Protein AF-A0A382YGL2-F1 (afdb_monomer_lite)

Sequence (169 aa):
IPGDYWQELYVEVSEATHPPRGESSYSFSDKALSGWREKRLEILDEGDELHAFFRFDGSTCTNLGLPLLFEYRVDLCRQGEDNYRLLGFSCEPHPDDTGHTGMCAYLQDAGAIMEKIRVPPALPDSSLAKVLEWNPPVSPAGCLCAQSSRDHKWRIVLQTLHYSLLSES

Secondary structure (DSSP, 8-state):
----HHHHHHHHHHS-----SS----SS-HHHHHHHHHHHEEEEE-SSEEEEEEEEEEE-TTTTT-EEEEEEEEEEEE-STT-EEEEEEEEEE-TT--GGGGSHHHHHHHHHHHHHHSPPP--SSSBGGGGGT--PPP---SSS-SHHHHHHHHHHHHHHHHHHHHS--

Organism: NCBI:txid408172

pLDDT: mean 85.05, std 17.64, range [33.91, 98.38]

Structure (mmCIF, N/CA/C/O backbone):
data_AF-A0A382YGL2-F1
#
_entry.id   AF-A0A382YGL2-F1
#
loop_
_atom_site.group_PDB
_atom_site.id
_atom_site.type_symbol
_atom_site.label_atom_id
_atom_site.label_alt_id
_atom_site.label_comp_id
_atom_site.label_asym_id
_atom_site.label_entity_id
_atom_site.label_seq_id
_atom_site.pdbx_PDB_ins_code
_atom_site.Cartn_x
_atom_site.Cartn_y
_atom_site.Cartn_z
_atom_site.occupancy
_atom_site.B_iso_or_equiv
_atom_site.auth_seq_id
_atom_site.auth_comp_id
_atom_site.auth_asym_id
_atom_site.auth_atom_id
_atom_site.pdbx_PDB_model_num
ATOM 1 N N . ILE A 1 1 ? 19.367 19.770 -1.889 1.00 33.91 1 ILE A N 1
ATOM 2 C CA . ILE A 1 1 ? 18.889 18.388 -2.108 1.00 33.91 1 ILE A CA 1
ATOM 3 C C . ILE A 1 1 ? 18.121 18.024 -0.849 1.00 33.91 1 ILE A C 1
ATOM 5 O O . ILE A 1 1 ? 18.755 18.055 0.201 1.00 33.91 1 ILE A O 1
ATOM 9 N N . PRO A 1 2 ? 16.790 17.844 -0.897 1.00 36.16 2 PRO A N 1
ATOM 10 C CA . PRO A 1 2 ? 16.044 17.335 0.251 1.00 36.16 2 PRO A CA 1
ATOM 11 C C . PRO A 1 2 ? 16.608 15.966 0.636 1.00 36.16 2 PRO A C 1
ATOM 13 O O . PRO A 1 2 ? 16.942 15.188 -0.258 1.00 36.16 2 PRO A O 1
ATOM 16 N N . GLY A 1 3 ? 16.767 15.708 1.935 1.00 40.16 3 GLY A N 1
ATOM 17 C CA . GLY A 1 3 ? 17.236 14.411 2.418 1.00 40.16 3 GLY A CA 1
ATOM 18 C C . GLY A 1 3 ? 16.316 13.293 1.936 1.00 40.16 3 GLY A C 1
ATOM 19 O O . GLY A 1 3 ? 15.101 13.479 1.844 1.00 40.16 3 GLY A O 1
ATOM 20 N N . ASP A 1 4 ? 16.904 12.150 1.600 1.00 46.22 4 ASP A N 1
ATOM 21 C CA . ASP A 1 4 ? 16.170 10.968 1.164 1.00 46.22 4 ASP A CA 1
ATOM 22 C C . ASP A 1 4 ? 15.445 10.373 2.382 1.00 46.22 4 ASP A C 1
ATOM 24 O O . ASP A 1 4 ? 15.993 9.541 3.100 1.00 46.22 4 ASP A O 1
ATOM 28 N N . TYR A 1 5 ? 14.232 10.872 2.653 1.00 50.28 5 TYR A N 1
ATOM 29 C CA . TYR A 1 5 ? 13.377 10.568 3.816 1.00 50.28 5 TYR A CA 1
ATOM 30 C C . TYR A 1 5 ? 13.227 9.062 4.096 1.00 50.28 5 TYR A C 1
ATOM 32 O O . TYR A 1 5 ? 13.039 8.636 5.237 1.00 50.28 5 TYR A O 1
ATOM 40 N N . TRP A 1 6 ? 13.372 8.243 3.054 1.00 49.94 6 TRP A N 1
ATOM 41 C CA . TRP A 1 6 ? 13.416 6.791 3.145 1.00 49.94 6 TRP A CA 1
ATOM 42 C C . TRP A 1 6 ? 14.603 6.267 3.953 1.00 49.94 6 TRP A C 1
ATOM 44 O O . TRP A 1 6 ? 14.427 5.329 4.723 1.00 49.94 6 TRP A O 1
ATOM 54 N N . GLN A 1 7 ? 15.789 6.867 3.836 1.00 49.91 7 GLN A N 1
ATOM 55 C CA . GLN A 1 7 ? 16.972 6.453 4.596 1.00 49.91 7 GLN A CA 1
ATOM 56 C C . GLN A 1 7 ? 16.782 6.691 6.096 1.00 49.91 7 GLN A C 1
ATOM 58 O O . GLN A 1 7 ? 17.101 5.809 6.887 1.00 49.91 7 GLN A O 1
ATOM 63 N N . GLU A 1 8 ? 16.200 7.826 6.489 1.00 46.09 8 GLU A N 1
ATOM 64 C CA . GLU A 1 8 ? 15.928 8.140 7.899 1.00 46.09 8 GLU A CA 1
ATOM 65 C C . GLU A 1 8 ? 14.908 7.160 8.509 1.00 46.09 8 GLU A C 1
ATOM 67 O O . GLU A 1 8 ? 15.153 6.607 9.581 1.00 46.09 8 GLU A O 1
ATOM 72 N N . LEU A 1 9 ? 13.818 6.848 7.794 1.00 51.22 9 LEU A N 1
ATOM 73 C CA . LEU A 1 9 ? 12.851 5.831 8.229 1.00 51.22 9 LEU A CA 1
ATOM 74 C C . LEU A 1 9 ? 13.444 4.411 8.269 1.00 51.22 9 LEU A C 1
ATOM 76 O O . LEU A 1 9 ? 13.146 3.653 9.192 1.00 51.22 9 LEU A O 1
ATOM 80 N N . TYR A 1 10 ? 14.281 4.027 7.299 1.00 52.56 10 TYR A N 1
ATOM 81 C CA . TYR A 1 10 ? 14.910 2.702 7.303 1.00 52.56 10 TYR A CA 1
ATOM 82 C C . TYR A 1 10 ? 15.954 2.545 8.416 1.00 52.56 10 TYR A C 1
ATOM 84 O O . TYR A 1 10 ? 16.083 1.443 8.952 1.00 52.56 10 TYR A O 1
ATOM 92 N N . VAL A 1 11 ? 16.642 3.622 8.811 1.00 49.84 11 VAL A N 1
ATOM 93 C CA . VAL A 1 11 ? 17.507 3.627 10.001 1.00 49.84 11 VAL A CA 1
ATOM 94 C C . VAL A 1 11 ? 16.670 3.414 11.266 1.00 49.84 11 VAL A C 1
ATOM 96 O O . VAL A 1 11 ? 16.948 2.458 11.991 1.00 49.84 11 VAL A O 1
ATOM 99 N N . GLU A 1 12 ? 15.590 4.181 11.476 1.00 48.25 12 GLU A N 1
ATOM 100 C CA . GLU A 1 12 ? 14.707 4.024 12.653 1.00 48.25 12 GLU A CA 1
ATOM 101 C C . GLU A 1 12 ? 14.126 2.601 12.786 1.00 48.25 12 GLU A C 1
ATOM 103 O O . GLU A 1 12 ? 14.042 2.067 13.892 1.00 48.25 12 GLU A O 1
ATOM 108 N N . VAL A 1 13 ? 13.775 1.945 11.673 1.00 51.12 13 VAL A N 1
ATOM 109 C CA . VAL A 1 13 ? 13.295 0.546 11.675 1.00 51.12 13 VAL A CA 1
ATOM 110 C C . VAL A 1 13 ? 14.416 -0.459 11.990 1.00 51.12 13 VAL A C 1
ATOM 112 O O . VAL A 1 13 ? 14.146 -1.519 12.554 1.00 51.12 13 VAL A O 1
ATOM 115 N N . SER A 1 14 ? 15.670 -0.151 11.649 1.00 48.59 14 SER A N 1
ATOM 116 C CA . SER A 1 14 ? 16.815 -1.045 11.883 1.00 48.59 14 SER A CA 1
ATOM 117 C C . SER A 1 14 ? 17.364 -1.011 13.316 1.00 48.59 14 SER A C 1
ATOM 119 O O . SER A 1 14 ? 17.932 -2.004 13.771 1.00 48.59 14 SER A O 1
ATOM 121 N N . GLU A 1 15 ? 17.169 0.095 14.041 1.00 42.69 15 GLU A N 1
ATOM 122 C CA . GLU A 1 15 ? 17.715 0.312 15.391 1.00 42.69 15 GLU A CA 1
ATOM 123 C C . GLU A 1 15 ? 16.756 -0.107 16.529 1.00 42.69 15 GLU A C 1
ATOM 125 O O . GLU A 1 15 ? 17.121 -0.071 17.704 1.00 42.69 15 GLU A O 1
ATOM 130 N N . ALA A 1 16 ? 15.537 -0.554 16.203 1.00 45.81 16 ALA A N 1
ATOM 131 C CA . ALA A 1 16 ? 14.475 -0.879 17.159 1.00 45.81 16 ALA A CA 1
ATOM 132 C C . ALA A 1 16 ? 14.656 -2.227 17.906 1.00 45.81 16 ALA A C 1
ATOM 134 O O . ALA A 1 16 ? 13.842 -3.154 17.806 1.00 45.81 16 ALA A O 1
ATOM 135 N N . THR A 1 17 ? 15.696 -2.337 18.736 1.00 43.44 17 THR A N 1
ATOM 136 C CA . THR A 1 17 ? 15.766 -3.362 19.793 1.00 43.44 17 THR A CA 1
ATOM 137 C C . THR A 1 17 ? 14.779 -3.059 20.936 1.00 43.44 17 THR A C 1
ATOM 139 O O . THR A 1 17 ? 14.840 -2.001 21.551 1.00 43.44 17 THR A O 1
ATOM 142 N N . HIS A 1 18 ? 13.883 -4.016 21.207 1.00 42.97 18 HIS A N 1
ATOM 143 C CA . HIS A 1 18 ? 12.804 -4.052 22.222 1.00 42.97 18 HIS A CA 1
ATOM 144 C C . HIS A 1 18 ? 13.271 -3.940 23.700 1.00 42.97 18 HIS A C 1
ATOM 146 O O . HIS A 1 18 ? 14.466 -4.138 23.938 1.00 42.97 18 HIS A O 1
ATOM 152 N N . PRO A 1 19 ? 12.374 -3.849 24.728 1.00 61.28 19 PRO A N 1
ATOM 153 C CA . PRO A 1 19 ? 10.916 -3.537 24.806 1.00 61.28 19 PRO A CA 1
ATOM 154 C C . PRO A 1 19 ? 10.714 -2.325 25.796 1.00 61.28 19 PRO A C 1
ATOM 156 O O . PRO A 1 19 ? 11.592 -1.461 25.753 1.00 61.28 19 PRO A O 1
ATOM 159 N N . PRO A 1 20 ? 9.737 -2.185 26.749 1.00 47.56 20 PRO A N 1
ATOM 160 C CA . PRO A 1 20 ? 8.418 -2.822 26.995 1.00 47.56 20 PRO A CA 1
ATOM 161 C C . PRO A 1 20 ? 7.227 -1.896 27.409 1.00 47.56 20 PRO A C 1
ATOM 163 O O . PRO A 1 20 ? 7.418 -0.837 27.995 1.00 47.56 20 PRO A O 1
ATOM 166 N N . ARG A 1 21 ? 5.995 -2.433 27.289 1.00 39.00 21 ARG A N 1
ATOM 167 C CA . ARG A 1 21 ? 4.691 -2.034 27.912 1.00 39.00 21 ARG A CA 1
ATOM 168 C C . ARG A 1 21 ? 4.179 -0.575 27.772 1.00 39.00 21 ARG A C 1
ATOM 170 O O . ARG A 1 21 ? 4.787 0.357 28.274 1.00 39.00 21 ARG A O 1
ATOM 177 N N . GLY A 1 22 ? 2.938 -0.330 27.335 1.00 37.34 22 GLY A N 1
ATOM 178 C CA . GLY A 1 22 ? 1.926 -1.238 26.776 1.00 37.34 22 GLY A CA 1
ATOM 179 C C . GLY A 1 22 ? 2.124 -1.405 25.274 1.00 37.34 22 GLY A C 1
ATOM 180 O O . GLY A 1 22 ? 2.173 -0.416 24.555 1.00 37.34 22 GLY A O 1
ATOM 181 N N . GLU A 1 23 ? 2.299 -2.639 24.815 1.00 45.03 23 GLU A N 1
ATOM 182 C CA . GLU A 1 23 ? 2.764 -2.915 23.454 1.00 45.03 23 GLU A CA 1
ATOM 183 C C . GLU A 1 23 ? 1.634 -2.716 22.441 1.00 45.03 23 GLU A C 1
ATOM 185 O O . GLU A 1 23 ? 0.695 -3.512 22.377 1.00 45.03 23 GLU A O 1
ATOM 190 N N . SER A 1 24 ? 1.732 -1.657 21.632 1.00 55.00 24 SER A N 1
ATOM 191 C CA . SER A 1 24 ? 0.950 -1.568 20.407 1.00 55.00 24 SER A CA 1
ATOM 192 C C . SER A 1 24 ? 1.404 -2.714 19.493 1.00 55.00 24 SER A C 1
ATOM 194 O O . SER A 1 24 ? 2.591 -2.884 19.228 1.00 55.00 24 SER A O 1
ATOM 196 N N . SER A 1 25 ? 0.470 -3.558 19.037 1.00 85.31 25 SER A N 1
ATOM 197 C CA . SER A 1 25 ? 0.786 -4.778 18.262 1.00 85.31 25 SER A CA 1
ATOM 198 C C . SER A 1 25 ? 1.248 -4.483 16.819 1.00 85.31 25 SER A C 1
ATOM 200 O O . SER A 1 25 ? 1.246 -5.363 15.952 1.00 85.31 25 SER A O 1
ATOM 202 N N . TYR A 1 26 ? 1.625 -3.237 16.546 1.00 92.44 26 TYR A N 1
ATOM 203 C CA . TYR A 1 26 ? 2.161 -2.795 15.274 1.00 92.44 26 TYR A CA 1
ATOM 204 C C . TYR A 1 26 ? 3.622 -3.193 15.111 1.00 92.44 26 TYR A C 1
ATOM 206 O O . TYR A 1 26 ? 4.366 -3.444 16.052 1.00 92.44 26 TYR A O 1
ATOM 214 N N . SER A 1 27 ? 4.034 -3.264 13.854 1.00 92.50 27 SER A N 1
ATOM 215 C CA . SER A 1 27 ? 5.390 -3.632 13.441 1.00 92.50 27 SER A CA 1
ATOM 216 C C . SER A 1 27 ? 6.212 -2.417 12.999 1.00 92.50 27 SER A C 1
ATOM 218 O O . SER A 1 27 ? 7.339 -2.562 12.534 1.00 92.50 27 SER A O 1
ATOM 220 N N . PHE A 1 28 ? 5.620 -1.233 13.137 1.00 91.94 28 PHE A N 1
ATOM 221 C CA . PHE A 1 28 ? 6.152 0.080 12.805 1.00 91.94 28 PHE A CA 1
ATOM 222 C C . PHE A 1 28 ? 5.808 1.022 13.963 1.00 91.94 28 PHE A C 1
ATOM 224 O O . PHE A 1 28 ? 4.825 0.793 14.666 1.00 91.94 28 PHE A O 1
ATOM 231 N N . SER A 1 29 ? 6.607 2.067 14.172 1.00 92.69 29 SER A N 1
ATOM 232 C CA . SER A 1 29 ? 6.361 3.029 15.249 1.00 92.69 29 SER A CA 1
ATOM 233 C C . SER A 1 29 ? 5.118 3.881 14.979 1.00 92.69 29 SER A C 1
ATOM 235 O O . SER A 1 29 ? 4.815 4.199 13.827 1.00 92.69 29 SER A O 1
ATOM 237 N N . ASP A 1 30 ? 4.453 4.337 16.042 1.00 92.69 30 ASP A N 1
ATOM 238 C CA . ASP A 1 30 ? 3.311 5.258 15.955 1.00 92.69 30 ASP A CA 1
ATOM 239 C C . ASP A 1 30 ? 3.651 6.507 15.118 1.00 92.69 30 ASP A C 1
ATOM 241 O O . ASP A 1 30 ? 2.853 6.947 14.299 1.00 92.69 30 ASP A O 1
ATOM 245 N N . LYS A 1 31 ? 4.888 7.020 15.232 1.00 92.94 31 LYS A N 1
ATOM 246 C CA . LYS A 1 31 ? 5.432 8.116 14.407 1.00 92.94 31 LYS A CA 1
ATOM 247 C C . LYS A 1 31 ? 5.416 7.794 12.905 1.00 92.94 31 LYS A C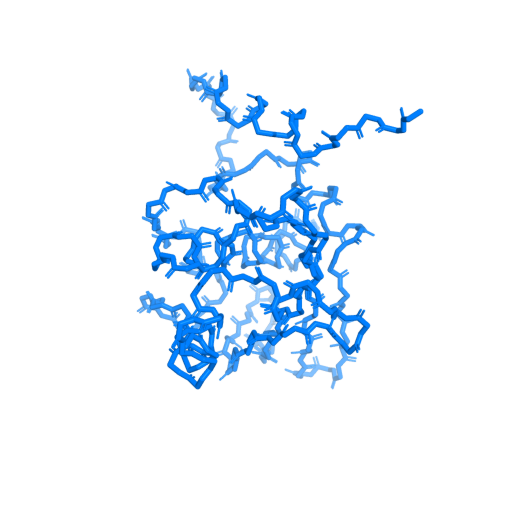 1
ATOM 249 O O . LYS A 1 31 ? 5.086 8.664 12.099 1.00 92.94 31 LYS A O 1
ATOM 254 N N . ALA A 1 32 ? 5.797 6.576 12.517 1.00 93.12 32 ALA A N 1
ATOM 255 C CA . ALA A 1 32 ? 5.766 6.147 11.121 1.00 93.12 32 ALA A CA 1
ATOM 256 C C . ALA A 1 32 ? 4.321 5.968 10.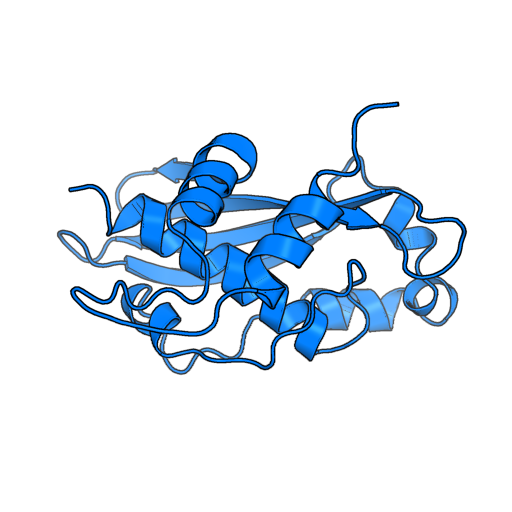631 1.00 93.12 32 ALA A C 1
ATOM 258 O O . ALA A 1 32 ? 3.980 6.469 9.563 1.00 9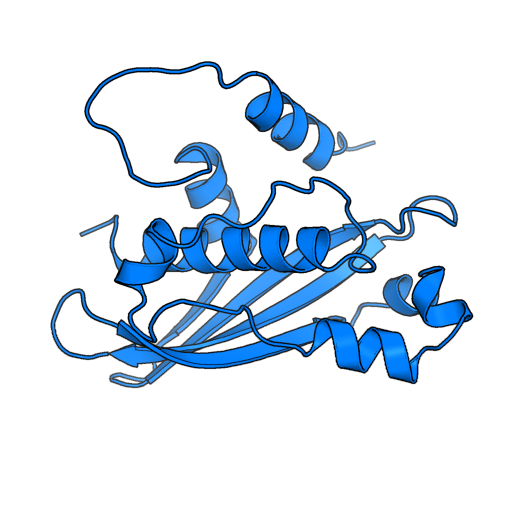3.12 32 ALA A O 1
ATOM 259 N N . LEU A 1 33 ? 3.461 5.335 11.435 1.00 95.50 33 LEU A N 1
ATOM 260 C CA . LEU A 1 33 ? 2.052 5.092 11.107 1.00 95.50 33 LEU A CA 1
ATOM 261 C C . LEU A 1 33 ? 1.249 6.396 10.975 1.00 95.50 33 LEU A C 1
ATOM 263 O O . LEU A 1 33 ? 0.572 6.584 9.967 1.00 95.50 33 LEU A O 1
ATOM 267 N N . SER A 1 34 ? 1.384 7.330 11.922 1.00 94.62 34 SER A N 1
ATOM 268 C CA . SER A 1 34 ? 0.828 8.691 11.835 1.00 94.62 34 SER A CA 1
ATOM 269 C C . SER A 1 34 ? 1.362 9.423 10.598 1.00 94.62 34 SER A C 1
ATOM 271 O O . SER A 1 34 ? 0.577 9.899 9.778 1.00 94.62 34 SER A O 1
ATOM 273 N N . GLY A 1 35 ? 2.683 9.424 10.386 1.00 94.94 35 GLY A N 1
ATOM 274 C CA . GLY A 1 35 ? 3.295 10.090 9.237 1.00 94.94 35 GLY A CA 1
ATOM 275 C C . GLY A 1 35 ? 2.880 9.510 7.879 1.00 94.94 35 GLY A C 1
ATOM 276 O O . GLY A 1 35 ? 2.834 10.247 6.893 1.00 94.94 35 GLY A O 1
ATOM 277 N N . TRP A 1 36 ? 2.568 8.214 7.801 1.00 96.56 36 TRP A N 1
ATOM 278 C CA . TRP A 1 36 ? 2.018 7.585 6.600 1.00 96.56 36 TRP A CA 1
ATOM 279 C C . TRP A 1 36 ? 0.519 7.841 6.446 1.00 96.56 36 TRP A C 1
ATOM 281 O O . TRP A 1 36 ? 0.091 8.157 5.339 1.00 96.56 36 TRP A O 1
ATOM 291 N N . ARG A 1 37 ? -0.266 7.792 7.528 1.00 96.00 37 ARG A N 1
ATOM 292 C CA . ARG A 1 37 ? -1.689 8.160 7.525 1.00 96.00 37 ARG A CA 1
ATOM 293 C C . ARG A 1 37 ? -1.885 9.567 6.959 1.00 96.00 37 ARG A C 1
ATOM 295 O O . ARG A 1 37 ? -2.602 9.727 5.986 1.00 96.00 37 ARG A O 1
ATOM 302 N N . GLU A 1 38 ? -1.176 10.556 7.497 1.00 95.50 38 GLU A N 1
ATOM 303 C CA . GLU A 1 38 ? -1.301 11.965 7.094 1.00 95.50 38 GLU A CA 1
ATOM 304 C C . GLU A 1 38 ? -0.878 12.254 5.645 1.00 95.50 38 GLU A C 1
ATOM 306 O O . GLU A 1 38 ? -1.387 13.188 5.030 1.00 95.50 38 GLU A O 1
ATOM 311 N N . LYS A 1 39 ? 0.105 11.514 5.112 1.00 94.69 39 LYS A N 1
ATOM 312 C CA . LYS A 1 39 ? 0.788 11.868 3.850 1.00 94.69 39 LYS A CA 1
ATOM 313 C C . LYS A 1 39 ? 0.520 10.912 2.694 1.00 94.69 39 LYS A C 1
ATOM 315 O O . LYS A 1 39 ? 0.879 11.231 1.563 1.00 94.69 39 LYS A O 1
ATOM 320 N N . ARG A 1 40 ? -0.003 9.717 2.975 1.00 96.00 40 ARG A N 1
ATOM 321 C CA . ARG A 1 40 ? -0.084 8.607 2.011 1.00 96.00 40 ARG A CA 1
ATOM 322 C C . ARG A 1 40 ? -1.451 7.963 1.932 1.00 96.00 40 ARG A C 1
ATOM 324 O O . ARG A 1 40 ? -1.737 7.399 0.881 1.00 96.00 40 ARG A O 1
ATOM 331 N N . LEU A 1 41 ? -2.239 8.003 3.006 1.00 97.75 41 LEU A N 1
ATOM 332 C CA . LEU A 1 41 ? -3.532 7.340 3.089 1.00 97.75 41 LEU A CA 1
ATOM 333 C C . LEU A 1 41 ? -4.670 8.341 2.871 1.00 97.75 41 LEU A C 1
ATOM 335 O O . LEU A 1 41 ? -4.810 9.313 3.605 1.00 97.75 41 LEU A O 1
ATOM 339 N N . GLU A 1 42 ? -5.510 8.054 1.891 1.00 97.56 42 GLU A N 1
ATOM 340 C CA . GLU A 1 42 ? -6.798 8.701 1.667 1.00 97.56 42 GLU A CA 1
ATOM 341 C C . GLU A 1 42 ? -7.891 7.646 1.880 1.00 97.56 42 GLU A C 1
ATOM 343 O O . GLU A 1 42 ? -7.734 6.499 1.460 1.00 97.56 42 GLU A O 1
ATOM 348 N N . ILE A 1 43 ? -8.975 7.999 2.572 1.00 97.56 43 ILE A N 1
ATOM 349 C CA . ILE A 1 43 ? -10.116 7.105 2.804 1.00 97.56 43 ILE A CA 1
ATOM 350 C C . ILE A 1 43 ? -11.369 7.826 2.325 1.00 97.56 43 ILE A C 1
ATOM 352 O O . ILE A 1 43 ? -11.700 8.897 2.834 1.00 97.56 43 ILE A O 1
ATOM 356 N N . LEU A 1 44 ? -12.059 7.227 1.359 1.00 97.38 44 LEU A N 1
ATOM 357 C CA . LEU A 1 44 ? -13.405 7.621 0.968 1.00 97.38 44 LEU A CA 1
ATOM 358 C C . LEU A 1 44 ? -14.388 6.779 1.786 1.00 97.38 44 LEU A C 1
ATOM 360 O O . LEU A 1 44 ? -14.305 5.551 1.768 1.00 97.38 44 LEU A O 1
ATOM 364 N N . ASP A 1 45 ? -15.271 7.441 2.529 1.00 94.56 45 ASP A N 1
ATOM 365 C CA . ASP A 1 45 ? -16.321 6.809 3.331 1.00 94.56 45 ASP A CA 1
ATOM 366 C C . ASP A 1 45 ? -17.670 7.026 2.631 1.00 94.56 45 ASP A C 1
ATOM 368 O O . ASP A 1 45 ? -18.122 8.163 2.468 1.00 94.56 45 ASP A O 1
ATOM 372 N N . GLU A 1 46 ? -18.286 5.929 2.191 1.00 93.94 46 GLU A N 1
ATOM 373 C CA . GLU A 1 46 ? -19.610 5.890 1.561 1.00 93.94 46 GLU A CA 1
ATOM 374 C C . GLU A 1 46 ? -20.639 5.207 2.496 1.00 93.94 46 GLU A C 1
ATOM 376 O O . GLU A 1 46 ? -21.639 4.631 2.064 1.00 93.94 46 GLU A O 1
ATOM 381 N N . GLY A 1 47 ? -20.414 5.302 3.815 1.00 90.62 47 GLY A N 1
ATOM 382 C CA . GLY A 1 47 ? -21.268 4.796 4.888 1.00 90.62 47 GLY A CA 1
ATOM 383 C C . GLY A 1 47 ? -20.812 3.435 5.415 1.00 90.62 47 GLY A C 1
ATOM 384 O O . GLY A 1 47 ? -19.959 3.339 6.304 1.00 90.62 47 GLY A O 1
ATOM 385 N N . ASP A 1 48 ? -21.426 2.373 4.889 1.00 93.44 48 ASP A N 1
ATOM 386 C CA . ASP A 1 48 ? -21.044 0.992 5.208 1.00 93.44 48 ASP A CA 1
ATOM 387 C C . ASP A 1 48 ? -19.933 0.462 4.289 1.00 93.44 48 ASP A C 1
ATOM 389 O O . ASP A 1 48 ? -19.330 -0.561 4.608 1.00 93.44 48 ASP A O 1
ATOM 393 N N . GLU A 1 49 ? -19.630 1.148 3.183 1.00 96.50 49 GLU A N 1
ATOM 394 C CA . GLU A 1 49 ? -18.530 0.838 2.262 1.00 96.50 49 GLU A CA 1
ATOM 395 C C . GLU A 1 49 ? -17.442 1.919 2.366 1.00 96.50 49 GLU A C 1
ATOM 397 O O . GLU A 1 49 ? -17.733 3.111 2.472 1.00 96.50 49 GLU A O 1
ATOM 402 N N . LEU A 1 50 ? -16.175 1.496 2.406 1.00 97.38 50 LEU A N 1
ATOM 403 C CA . LEU A 1 50 ? -15.015 2.381 2.498 1.00 97.38 50 LEU A CA 1
ATOM 404 C C . LEU A 1 50 ? -13.967 1.980 1.457 1.00 97.38 50 LEU A C 1
ATOM 406 O O . LEU A 1 50 ? -13.624 0.801 1.337 1.00 97.38 50 LEU A O 1
ATOM 410 N N . HIS A 1 51 ? -13.386 2.970 0.783 1.00 98.12 51 HIS A N 1
ATOM 411 C CA . HIS A 1 51 ? -12.291 2.780 -0.168 1.00 98.12 51 HIS A CA 1
ATOM 412 C C . HIS A 1 51 ? -11.036 3.490 0.337 1.00 98.12 51 HIS A C 1
ATOM 414 O O . HIS A 1 51 ? -10.982 4.719 0.405 1.00 98.12 51 HIS A O 1
ATOM 420 N N . ALA A 1 52 ? -10.018 2.714 0.701 1.00 98.25 52 ALA A N 1
ATOM 421 C CA . ALA A 1 52 ? -8.740 3.222 1.179 1.00 98.25 52 ALA A CA 1
ATOM 422 C C . ALA A 1 52 ? -7.691 3.202 0.059 1.00 98.25 52 ALA A C 1
ATOM 424 O O . ALA A 1 52 ? -7.407 2.148 -0.511 1.00 98.25 52 ALA A O 1
ATOM 425 N N . PHE A 1 53 ? -7.074 4.351 -0.209 1.00 98.00 53 PHE A N 1
ATOM 426 C CA . PHE A 1 53 ? -6.034 4.555 -1.216 1.00 98.00 53 PHE A CA 1
ATOM 427 C C . PHE A 1 53 ? -4.725 4.912 -0.514 1.00 98.00 53 PHE A C 1
ATOM 429 O O . PHE A 1 53 ? -4.636 5.932 0.166 1.00 98.00 53 PHE A O 1
ATOM 436 N N . PHE A 1 54 ? -3.693 4.084 -0.671 1.00 97.94 54 PHE A N 1
ATOM 437 C CA . PHE A 1 54 ? -2.371 4.320 -0.098 1.00 97.94 54 PHE A CA 1
ATOM 438 C C . PHE A 1 54 ? -1.331 4.543 -1.202 1.00 97.94 54 PHE A C 1
ATOM 440 O O . PHE A 1 54 ? -1.043 3.643 -1.996 1.00 97.94 54 PHE A O 1
ATOM 447 N N . ARG A 1 55 ? -0.722 5.733 -1.221 1.00 96.31 55 ARG A N 1
ATOM 448 C CA . ARG A 1 55 ? 0.357 6.103 -2.150 1.00 96.31 55 ARG A CA 1
ATOM 449 C C . ARG A 1 55 ? 1.731 5.718 -1.599 1.00 96.31 55 ARG A C 1
ATOM 451 O O . ARG A 1 55 ? 2.216 6.287 -0.617 1.00 96.31 55 ARG A O 1
ATOM 458 N N . PHE A 1 56 ? 2.388 4.772 -2.261 1.00 92.12 56 PHE A N 1
ATOM 459 C CA . PHE A 1 56 ? 3.764 4.375 -1.983 1.00 92.12 56 PHE A CA 1
ATOM 460 C C . PHE A 1 56 ? 4.720 5.034 -2.983 1.00 92.12 56 PHE A C 1
ATOM 462 O O . PHE A 1 56 ? 4.641 4.742 -4.177 1.00 92.12 56 PHE A O 1
ATOM 469 N N . ASP A 1 57 ? 5.662 5.843 -2.488 1.00 88.44 57 ASP A N 1
ATOM 470 C CA . ASP A 1 57 ? 6.825 6.247 -3.285 1.00 88.44 57 ASP A CA 1
ATOM 471 C C . ASP A 1 57 ? 7.989 5.289 -3.013 1.00 88.44 57 ASP A C 1
ATOM 473 O O . ASP A 1 57 ? 8.196 4.827 -1.893 1.00 88.44 57 ASP A O 1
ATOM 477 N N . GLY A 1 58 ? 8.794 5.020 -4.028 1.00 85.62 58 GLY A N 1
ATOM 478 C CA . GLY A 1 58 ? 10.029 4.260 -3.913 1.00 85.62 58 GLY A CA 1
ATOM 479 C C . GLY A 1 58 ? 10.987 4.614 -5.038 1.00 85.62 58 GLY A C 1
ATOM 480 O O . GLY A 1 58 ? 10.848 5.644 -5.697 1.00 85.62 58 GLY A O 1
ATOM 481 N N . SER A 1 59 ? 11.955 3.740 -5.289 1.00 83.94 59 SER A N 1
ATOM 482 C CA . SER A 1 59 ? 12.889 3.900 -6.400 1.00 83.94 59 SER A CA 1
ATOM 483 C C . SER A 1 59 ? 13.294 2.560 -7.011 1.00 83.94 59 SER A C 1
ATOM 485 O O . SER A 1 59 ? 13.235 1.503 -6.367 1.00 83.94 59 SER A O 1
ATOM 487 N N . THR A 1 60 ? 13.690 2.580 -8.285 1.00 82.06 60 THR A N 1
ATOM 488 C CA . THR A 1 60 ? 14.176 1.381 -8.971 1.00 82.06 60 THR A CA 1
ATOM 489 C C . THR A 1 60 ? 15.520 0.927 -8.394 1.00 82.06 60 THR A C 1
ATOM 491 O O . THR A 1 60 ? 16.513 1.649 -8.416 1.00 82.06 60 THR A O 1
ATOM 494 N N . CYS A 1 61 ? 15.580 -0.327 -7.936 1.00 74.94 61 CYS A N 1
ATOM 495 C CA . CYS A 1 61 ? 16.791 -0.925 -7.356 1.00 74.94 61 CYS A CA 1
ATOM 496 C C . CYS A 1 61 ? 17.998 -0.960 -8.327 1.00 74.94 61 CYS A C 1
ATOM 498 O O . CYS A 1 61 ? 19.147 -1.025 -7.900 1.00 74.94 61 CYS A O 1
ATOM 500 N N . THR A 1 62 ? 17.744 -0.904 -9.637 1.00 62.66 62 THR A N 1
ATOM 501 C CA . THR A 1 62 ? 18.735 -0.707 -10.708 1.00 62.66 62 THR A CA 1
ATOM 502 C C . THR A 1 62 ? 18.210 0.366 -11.666 1.00 62.66 62 THR A C 1
ATOM 504 O O . THR A 1 62 ? 16.999 0.553 -11.738 1.00 62.66 62 THR A O 1
ATOM 507 N N . ASN A 1 63 ? 19.086 1.031 -12.431 1.00 60.94 63 ASN A N 1
ATOM 508 C CA . ASN A 1 63 ? 18.789 2.215 -13.269 1.00 60.94 63 ASN A CA 1
ATOM 509 C C . ASN A 1 63 ? 18.683 3.540 -12.488 1.00 60.94 63 ASN A C 1
ATOM 511 O O . ASN A 1 63 ? 17.687 4.242 -12.583 1.00 60.94 63 ASN A O 1
ATOM 515 N N . LEU A 1 64 ? 19.733 3.895 -11.735 1.00 71.31 64 LEU A N 1
ATOM 516 C CA . LEU A 1 64 ? 19.919 5.219 -11.105 1.00 71.31 64 LEU A CA 1
ATOM 517 C C . LEU A 1 64 ? 18.821 5.669 -10.115 1.00 71.31 64 LEU A C 1
ATOM 519 O O . LEU A 1 64 ? 18.780 6.844 -9.762 1.00 71.31 64 LEU A O 1
ATOM 523 N N . GLY A 1 65 ? 17.971 4.756 -9.635 1.00 80.12 65 GLY A N 1
ATOM 524 C CA . GLY A 1 65 ? 16.926 5.079 -8.664 1.00 80.12 65 GLY A CA 1
ATOM 525 C C . GLY A 1 65 ? 15.803 5.936 -9.247 1.00 80.12 65 GLY A C 1
ATOM 526 O O . GLY A 1 65 ? 15.397 6.904 -8.608 1.00 80.12 65 GLY A O 1
ATOM 527 N N . LEU A 1 66 ? 15.296 5.592 -10.440 1.00 85.75 66 LEU A N 1
ATOM 528 C CA . LEU A 1 66 ? 14.102 6.239 -10.995 1.00 85.75 66 LEU A CA 1
ATOM 529 C C . LEU A 1 66 ? 12.960 6.186 -9.964 1.00 85.75 66 LEU A C 1
ATOM 531 O O . LEU A 1 66 ? 12.740 5.106 -9.403 1.00 85.75 66 LEU A O 1
ATOM 535 N N . PRO A 1 67 ? 12.241 7.298 -9.712 1.00 88.69 67 PRO A N 1
ATOM 536 C CA . PRO A 1 67 ? 11.102 7.308 -8.800 1.00 88.69 67 PRO A CA 1
ATOM 537 C C . PRO A 1 67 ? 10.055 6.275 -9.211 1.00 88.69 67 PRO A C 1
ATOM 539 O O . PRO A 1 67 ? 9.740 6.160 -10.391 1.00 88.69 67 PRO A O 1
ATOM 542 N N . LEU A 1 68 ? 9.529 5.541 -8.234 1.00 90.69 68 LEU A N 1
ATOM 543 C CA . LEU A 1 68 ? 8.394 4.636 -8.385 1.00 90.69 68 LEU A CA 1
ATOM 544 C C . LEU A 1 68 ? 7.222 5.191 -7.588 1.00 90.69 68 LEU A C 1
ATOM 546 O O . LEU A 1 68 ? 7.386 5.443 -6.399 1.00 90.69 68 LEU A O 1
ATOM 550 N N . LEU A 1 69 ? 6.055 5.317 -8.207 1.00 93.31 69 LEU A N 1
ATOM 551 C CA . LEU A 1 69 ? 4.798 5.676 -7.556 1.00 93.31 69 LEU A CA 1
ATOM 552 C C . LEU A 1 69 ? 3.797 4.535 -7.763 1.00 93.31 69 LEU A C 1
ATOM 554 O O . LEU A 1 69 ? 3.413 4.229 -8.891 1.00 93.31 69 LEU A O 1
ATOM 558 N N . PHE A 1 70 ? 3.373 3.895 -6.678 1.00 95.19 70 PHE A N 1
ATOM 559 C CA . PHE A 1 70 ? 2.361 2.836 -6.702 1.00 95.19 70 PHE A CA 1
ATOM 560 C C . PHE A 1 70 ? 1.180 3.202 -5.813 1.00 95.19 70 PHE A C 1
ATOM 562 O O . PHE A 1 70 ? 1.354 3.707 -4.702 1.00 95.19 70 PHE A O 1
ATOM 569 N N . GLU A 1 71 ? -0.019 2.909 -6.298 1.00 97.00 71 GLU A N 1
ATOM 570 C CA . GLU A 1 71 ? -1.261 3.075 -5.560 1.00 97.00 71 GLU A CA 1
ATOM 571 C C . GLU A 1 71 ? -1.777 1.705 -5.124 1.00 97.00 71 GLU A C 1
ATOM 573 O O . GLU A 1 71 ? -2.032 0.816 -5.942 1.00 97.00 71 GLU A O 1
ATOM 578 N N . TYR A 1 72 ? -1.919 1.543 -3.813 1.00 97.94 72 TYR A N 1
ATOM 579 C CA . TYR A 1 72 ? -2.553 0.389 -3.196 1.00 97.94 72 TYR A CA 1
ATOM 580 C C . TYR A 1 72 ? -3.983 0.774 -2.854 1.00 97.94 72 TYR A C 1
ATOM 582 O O . TYR A 1 72 ? -4.202 1.808 -2.225 1.00 97.94 72 TYR A O 1
ATOM 590 N N . ARG A 1 73 ? -4.946 -0.060 -3.235 1.00 98.12 73 ARG A N 1
ATOM 591 C CA . ARG A 1 73 ? -6.351 0.110 -2.867 1.00 98.12 73 ARG A CA 1
ATOM 592 C C . ARG A 1 73 ? -6.785 -1.039 -1.981 1.00 98.12 73 ARG A C 1
ATOM 594 O O . ARG A 1 73 ? -6.400 -2.185 -2.233 1.00 98.12 73 ARG A O 1
ATOM 601 N N . VAL A 1 74 ? -7.571 -0.718 -0.965 1.00 98.38 74 VAL A N 1
ATOM 602 C CA . VAL A 1 74 ? -8.240 -1.681 -0.095 1.00 98.38 74 VAL A CA 1
ATOM 603 C C . VAL A 1 74 ? -9.703 -1.277 -0.009 1.00 98.38 74 VAL A C 1
ATOM 605 O O . VAL A 1 74 ? -10.011 -0.176 0.442 1.00 98.38 74 VAL A O 1
ATOM 608 N N . ASP A 1 75 ? -10.585 -2.176 -0.427 1.00 98.19 75 ASP A N 1
ATOM 609 C CA . ASP A 1 75 ? -12.029 -2.006 -0.287 1.00 98.19 75 ASP A CA 1
ATOM 610 C C . ASP A 1 75 ? -12.464 -2.673 1.018 1.00 98.19 75 ASP A C 1
ATOM 612 O O . ASP A 1 75 ? -12.068 -3.813 1.298 1.00 98.19 75 ASP A O 1
ATOM 616 N N . LEU A 1 76 ? -13.262 -1.981 1.828 1.00 97.56 76 LEU A N 1
ATOM 617 C CA . LEU A 1 76 ? -13.730 -2.456 3.126 1.00 97.56 76 LEU A CA 1
ATOM 618 C C . LEU A 1 76 ? -15.237 -2.272 3.271 1.00 97.56 76 LEU A C 1
ATOM 620 O O . LEU A 1 76 ? -15.826 -1.362 2.698 1.00 97.56 76 LEU A O 1
ATOM 624 N N . CYS A 1 77 ? -15.838 -3.096 4.123 1.00 97.44 77 CYS A N 1
ATOM 625 C CA . CYS A 1 77 ? -17.185 -2.885 4.628 1.00 97.44 77 CYS A CA 1
ATOM 626 C C . CYS A 1 77 ? -17.185 -2.799 6.158 1.00 97.44 77 CYS A C 1
ATOM 628 O O . CYS A 1 77 ? -16.575 -3.628 6.843 1.00 97.44 77 CYS A O 1
ATOM 630 N N . ARG A 1 78 ? -17.874 -1.790 6.689 1.00 95.38 78 ARG A N 1
ATOM 631 C CA . ARG A 1 78 ? -18.130 -1.569 8.115 1.00 95.38 78 ARG A CA 1
ATOM 632 C C . ARG A 1 78 ? -19.062 -2.664 8.646 1.00 95.38 78 ARG A C 1
ATOM 634 O O . ARG A 1 78 ? -20.008 -3.071 7.979 1.00 95.38 78 ARG A O 1
ATOM 641 N N . GLN A 1 79 ? -18.785 -3.193 9.834 1.00 92.88 79 GLN A N 1
ATOM 642 C CA . GLN A 1 79 ? -19.507 -4.323 10.440 1.00 92.88 79 GLN A CA 1
ATOM 643 C C . GLN A 1 79 ? -19.834 -4.031 11.916 1.00 92.88 79 GLN A C 1
ATOM 645 O O . GLN A 1 79 ? -19.596 -4.859 12.800 1.00 92.88 79 GLN A O 1
ATOM 650 N N . GLY A 1 80 ? -20.369 -2.831 12.164 1.00 85.12 80 GLY A N 1
ATOM 651 C CA . GLY A 1 80 ? -20.610 -2.263 13.493 1.00 85.12 80 GLY A CA 1
ATOM 652 C C . GLY A 1 80 ? -19.585 -1.190 13.872 1.00 85.12 80 GLY A C 1
ATOM 653 O O . GLY A 1 80 ? -18.860 -0.680 13.018 1.00 85.12 80 GLY A O 1
ATOM 654 N N . GLU A 1 81 ? -19.539 -0.851 15.160 1.00 80.44 81 GLU A N 1
ATOM 655 C CA . GLU A 1 81 ? -18.477 -0.019 15.740 1.00 80.44 81 GLU A CA 1
ATOM 656 C C . GLU A 1 81 ? -17.147 -0.789 15.712 1.00 80.44 81 GLU A C 1
ATOM 658 O O . GLU A 1 81 ? -17.114 -1.985 16.005 1.00 80.44 81 GLU A O 1
ATOM 663 N N . ASP A 1 82 ? -16.070 -0.108 15.312 1.00 81.88 82 ASP A N 1
ATOM 664 C CA . ASP A 1 82 ? -14.677 -0.581 15.334 1.00 81.88 82 ASP A CA 1
ATOM 665 C C . ASP A 1 82 ? -14.424 -1.976 14.720 1.00 81.88 82 ASP A C 1
ATOM 667 O O . ASP A 1 82 ? -13.494 -2.699 15.084 1.00 81.88 82 ASP A O 1
ATOM 671 N N . ASN A 1 83 ? -15.232 -2.355 13.727 1.00 90.44 83 ASN A N 1
ATOM 672 C CA . ASN A 1 83 ? -15.110 -3.622 13.014 1.00 90.44 83 ASN A CA 1
ATOM 673 C C . ASN A 1 83 ? -15.255 -3.410 11.505 1.00 90.44 83 ASN A C 1
ATOM 675 O O . ASN A 1 83 ? -16.262 -2.884 11.028 1.00 90.44 83 ASN A O 1
ATOM 679 N N . TYR A 1 84 ? -14.256 -3.861 10.749 1.00 96.00 84 TYR A N 1
ATOM 680 C CA . TYR A 1 84 ? -14.186 -3.704 9.299 1.00 96.00 84 TYR A CA 1
ATOM 681 C C . TYR A 1 84 ? -13.785 -5.024 8.645 1.00 96.00 84 TYR A C 1
ATOM 683 O O . TYR A 1 84 ? -12.843 -5.696 9.080 1.00 96.00 84 TYR A O 1
ATOM 691 N N . ARG A 1 85 ? -14.482 -5.376 7.565 1.00 97.19 85 ARG A N 1
ATOM 692 C CA . ARG A 1 85 ? -14.186 -6.529 6.719 1.00 97.19 85 ARG A CA 1
ATOM 693 C C . ARG A 1 85 ? -13.536 -6.069 5.422 1.00 97.19 85 ARG A C 1
ATOM 695 O O . ARG A 1 85 ? -14.107 -5.264 4.700 1.00 97.19 85 ARG A O 1
ATOM 702 N N . LEU A 1 86 ? -12.377 -6.630 5.114 1.00 97.38 86 LEU A N 1
ATOM 703 C CA . LEU A 1 86 ? -11.648 -6.464 3.864 1.00 97.38 86 LEU A CA 1
ATOM 704 C C . LEU A 1 86 ? -12.393 -7.211 2.744 1.00 97.38 86 LEU A C 1
ATOM 706 O O . LEU A 1 86 ? -12.676 -8.406 2.872 1.00 97.38 86 LEU A O 1
ATOM 710 N N . LEU A 1 87 ? -12.722 -6.502 1.665 1.00 96.69 87 LEU A N 1
ATOM 711 C CA . LEU A 1 87 ? -13.463 -7.013 0.508 1.00 96.69 87 LEU A CA 1
ATOM 712 C C . LEU A 1 87 ? -12.575 -7.183 -0.729 1.00 96.69 87 LEU A C 1
ATOM 714 O O . LEU A 1 87 ? -12.717 -8.168 -1.454 1.00 96.69 87 LEU A O 1
ATOM 718 N N . GLY A 1 88 ? -11.669 -6.233 -0.962 1.00 96.31 88 GLY A N 1
ATOM 719 C CA . GLY A 1 88 ? -10.880 -6.136 -2.186 1.00 96.31 88 GLY A CA 1
ATOM 720 C C . GLY A 1 88 ? -9.492 -5.554 -1.943 1.00 96.31 88 GLY A C 1
ATOM 721 O O . GLY A 1 88 ? -9.268 -4.813 -0.986 1.00 96.31 88 GLY A O 1
ATOM 722 N N . PHE A 1 89 ? -8.554 -5.913 -2.819 1.00 97.88 89 PHE A N 1
ATOM 723 C CA . PHE A 1 89 ? -7.191 -5.391 -2.836 1.00 97.88 89 PHE A CA 1
ATOM 724 C C . PHE A 1 89 ? -6.753 -5.184 -4.285 1.00 97.88 89 PHE A C 1
ATOM 726 O O . PHE A 1 89 ? -6.929 -6.080 -5.113 1.00 97.88 89 PHE A O 1
ATOM 733 N N . SER A 1 90 ? -6.103 -4.062 -4.584 1.00 96.94 90 SER A N 1
ATOM 734 C CA . SER A 1 90 ? -5.367 -3.887 -5.841 1.00 96.94 90 SER A CA 1
ATOM 735 C C . SER A 1 90 ? -4.071 -3.119 -5.619 1.00 96.94 90 SER A C 1
ATOM 737 O O . SER A 1 90 ? -3.999 -2.270 -4.735 1.00 96.94 90 SER A O 1
ATOM 739 N N . CYS A 1 91 ? -3.065 -3.373 -6.450 1.00 96.88 91 CYS A N 1
ATOM 740 C CA . CYS A 1 91 ? -1.836 -2.590 -6.499 1.00 96.88 91 CYS A CA 1
ATOM 741 C C . CYS A 1 91 ? -1.479 -2.344 -7.966 1.00 96.88 91 CYS A C 1
ATOM 743 O O . CYS A 1 91 ? -1.319 -3.294 -8.732 1.00 96.88 91 CYS A O 1
ATOM 745 N N . GLU A 1 92 ? -1.384 -1.075 -8.353 1.00 95.81 92 GLU A N 1
ATOM 746 C CA . GLU A 1 92 ? -1.060 -0.633 -9.713 1.00 95.81 92 GLU A CA 1
ATOM 747 C C . GLU A 1 92 ? -0.057 0.531 -9.653 1.00 95.81 92 GLU A C 1
ATOM 749 O O . GLU A 1 92 ? 0.035 1.210 -8.622 1.00 95.81 92 GLU A O 1
ATOM 754 N N . PRO A 1 93 ? 0.697 0.810 -10.730 1.00 95.81 93 PRO A N 1
ATOM 755 C CA . PRO A 1 93 ? 1.438 2.057 -10.841 1.00 95.81 93 PRO A CA 1
ATOM 756 C C . PRO A 1 93 ? 0.443 3.224 -10.806 1.00 95.81 93 PRO A C 1
ATOM 758 O O . PRO A 1 93 ? -0.636 3.144 -11.399 1.00 95.81 93 PRO A O 1
ATOM 761 N N . HIS A 1 94 ? 0.791 4.313 -10.121 1.00 94.56 94 HIS A N 1
ATOM 762 C CA . HIS A 1 94 ? -0.009 5.540 -10.172 1.00 94.56 94 HIS A CA 1
ATOM 763 C C . HIS A 1 94 ? -0.069 6.048 -11.631 1.00 94.56 94 HIS A C 1
ATOM 765 O O . HIS A 1 94 ? 0.897 5.835 -12.365 1.00 94.56 94 HIS A O 1
ATOM 771 N N . PRO A 1 95 ? -1.132 6.741 -12.088 1.00 91.06 95 PRO A N 1
ATOM 772 C CA . PRO A 1 95 ? -1.217 7.224 -13.474 1.00 91.06 95 PRO A CA 1
ATOM 773 C C . PRO A 1 95 ? -0.045 8.112 -13.927 1.00 91.06 95 PRO A C 1
ATOM 775 O O . PRO A 1 95 ? 0.296 8.123 -15.107 1.00 91.06 95 PRO A O 1
ATOM 778 N N . ASP A 1 96 ? 0.586 8.819 -12.986 1.00 91.81 96 ASP A N 1
ATOM 779 C CA . ASP A 1 96 ? 1.779 9.645 -13.222 1.00 91.81 96 ASP A CA 1
ATOM 780 C C . ASP A 1 96 ? 3.107 8.861 -13.134 1.00 91.81 96 ASP A C 1
ATOM 782 O O . ASP A 1 96 ? 4.183 9.431 -13.337 1.00 91.81 96 ASP A O 1
ATOM 786 N N . ASP A 1 97 ? 3.072 7.563 -12.811 1.00 93.00 97 ASP A N 1
ATOM 787 C CA . ASP A 1 97 ? 4.275 6.745 -12.715 1.00 93.00 97 ASP A CA 1
ATOM 788 C C . ASP A 1 97 ? 4.797 6.318 -14.084 1.00 93.00 97 ASP A C 1
ATOM 790 O O . ASP A 1 97 ? 4.128 5.653 -14.876 1.00 93.00 97 ASP A O 1
ATOM 794 N N . THR A 1 98 ? 6.072 6.608 -14.310 1.00 91.81 98 THR A N 1
ATOM 795 C CA . THR A 1 98 ? 6.825 6.090 -15.458 1.00 91.81 98 THR A CA 1
ATOM 796 C C . THR A 1 98 ? 7.984 5.190 -15.035 1.00 91.81 98 THR A C 1
ATOM 798 O O . THR A 1 98 ? 8.496 4.428 -15.860 1.00 91.81 98 THR A O 1
ATOM 801 N N . GLY A 1 99 ? 8.386 5.210 -13.758 1.00 90.69 99 GLY A N 1
ATOM 802 C CA . GLY A 1 99 ? 9.549 4.472 -13.272 1.00 90.69 99 GLY A CA 1
ATOM 803 C C . GLY A 1 99 ? 9.359 2.959 -13.242 1.00 90.69 99 GLY A C 1
ATOM 804 O O . GLY A 1 99 ? 10.345 2.237 -13.414 1.00 90.69 99 GLY A O 1
ATOM 805 N N . HIS A 1 100 ? 8.126 2.452 -13.098 1.00 92.31 100 HIS A N 1
ATOM 806 C CA . HIS A 1 100 ? 7.852 1.011 -13.141 1.00 92.31 100 HIS A CA 1
ATOM 807 C C . HIS A 1 100 ? 8.344 0.382 -14.449 1.00 92.31 100 HIS A C 1
ATOM 809 O O . HIS A 1 100 ? 8.898 -0.718 -14.432 1.00 92.31 100 HIS A O 1
ATOM 815 N N . THR A 1 101 ? 8.249 1.114 -15.566 1.00 92.94 101 THR A N 1
ATOM 816 C CA . THR A 1 101 ? 8.750 0.665 -16.876 1.00 92.94 101 THR A CA 1
ATOM 817 C C . THR A 1 101 ? 10.272 0.477 -16.902 1.00 92.94 101 THR A C 1
ATOM 819 O O . THR A 1 101 ? 10.790 -0.346 -17.655 1.00 92.94 101 THR A O 1
ATOM 822 N N . GLY A 1 102 ? 10.991 1.193 -16.031 1.00 89.81 102 GLY A N 1
ATOM 823 C CA . GLY A 1 102 ? 12.431 1.081 -15.818 1.00 89.81 102 GLY A CA 1
ATOM 824 C C . GLY A 1 102 ? 12.844 0.009 -14.803 1.00 89.81 102 GLY A C 1
ATOM 825 O O . GLY A 1 102 ? 14.043 -0.171 -14.580 1.00 89.81 102 GLY A O 1
ATOM 826 N N . MET A 1 103 ? 11.909 -0.718 -14.179 1.00 90.25 103 MET A N 1
ATOM 827 C CA . MET A 1 103 ? 12.247 -1.843 -13.301 1.00 90.25 103 MET A CA 1
ATOM 828 C C . MET A 1 103 ? 12.868 -2.991 -14.104 1.00 90.25 103 MET A C 1
ATOM 830 O O . MET A 1 103 ? 12.335 -3.403 -15.131 1.00 90.25 103 MET A O 1
ATOM 834 N N . CYS A 1 104 ? 13.941 -3.600 -13.592 1.00 89.81 104 CYS A N 1
ATOM 835 C CA . CYS A 1 104 ? 14.598 -4.737 -14.249 1.00 89.81 104 CYS A CA 1
ATOM 836 C C . CYS A 1 104 ? 13.642 -5.905 -14.555 1.00 89.81 104 CYS A C 1
ATOM 838 O O . CYS A 1 104 ? 13.727 -6.491 -15.628 1.00 89.81 104 CYS A O 1
ATOM 840 N N . ALA A 1 105 ? 12.697 -6.197 -13.656 1.00 91.38 105 ALA A N 1
ATOM 841 C CA . ALA A 1 105 ? 11.682 -7.227 -13.871 1.00 91.38 105 ALA A CA 1
ATOM 842 C C . ALA A 1 105 ? 10.659 -6.852 -14.963 1.00 91.38 105 ALA A C 1
ATOM 844 O O . ALA A 1 105 ? 10.193 -7.736 -15.671 1.00 91.38 105 ALA A O 1
ATOM 845 N N . TYR A 1 106 ? 10.350 -5.562 -15.138 1.00 93.81 106 TYR A N 1
ATOM 846 C CA . TYR A 1 106 ? 9.466 -5.075 -16.204 1.00 93.81 106 TYR A CA 1
ATOM 847 C C . TYR A 1 106 ? 10.154 -5.131 -17.572 1.00 93.81 106 TYR A C 1
ATOM 849 O O . TYR A 1 106 ? 9.561 -5.569 -18.552 1.00 93.81 106 TYR A O 1
ATOM 857 N N . LEU A 1 107 ? 11.438 -4.763 -17.622 1.00 92.94 107 LEU A N 1
ATOM 858 C CA . LEU A 1 107 ? 12.273 -4.884 -18.821 1.00 92.94 107 LEU A CA 1
ATOM 859 C C . LEU A 1 107 ? 12.509 -6.347 -19.244 1.00 92.94 107 LEU A C 1
ATOM 861 O O . LEU A 1 107 ? 12.806 -6.599 -20.408 1.00 92.94 107 LEU A O 1
ATOM 865 N N . GLN A 1 108 ? 12.399 -7.301 -18.312 1.00 94.62 108 GLN A N 1
ATOM 866 C CA . GLN A 1 108 ? 12.455 -8.739 -18.596 1.00 94.62 108 GLN A CA 1
ATOM 867 C C . GLN A 1 108 ? 11.107 -9.288 -19.078 1.00 94.62 108 GLN A C 1
ATOM 869 O O . GLN A 1 10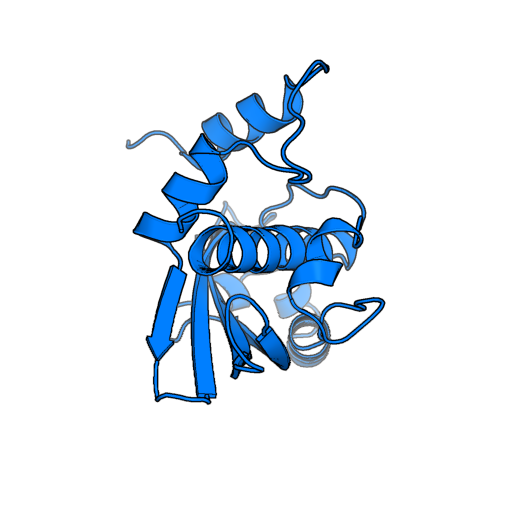8 ? 11.061 -9.945 -20.113 1.00 94.62 108 GLN A O 1
ATOM 874 N N . ASP A 1 109 ? 10.031 -9.036 -18.328 1.00 96.50 109 ASP A N 1
ATOM 875 C CA . ASP A 1 109 ? 8.669 -9.449 -18.672 1.00 96.50 109 ASP A CA 1
ATOM 876 C C . ASP A 1 109 ? 7.646 -8.543 -17.965 1.00 96.50 109 ASP A C 1
ATOM 878 O O . ASP A 1 109 ? 7.290 -8.744 -16.798 1.00 96.50 109 ASP A O 1
ATOM 882 N N . ALA A 1 110 ? 7.174 -7.531 -18.696 1.00 95.94 110 ALA A N 1
ATOM 883 C CA . ALA A 1 110 ? 6.184 -6.567 -18.227 1.00 95.94 110 ALA A CA 1
ATOM 884 C C . ALA A 1 110 ? 4.865 -7.231 -17.794 1.00 95.94 110 ALA A C 1
ATOM 886 O O . ALA A 1 110 ? 4.290 -6.843 -16.779 1.00 95.94 110 ALA A O 1
ATOM 887 N N . GLY A 1 111 ? 4.396 -8.252 -18.521 1.00 96.75 111 GLY A N 1
ATOM 888 C CA . GLY A 1 111 ? 3.159 -8.957 -18.182 1.00 96.75 111 GLY A CA 1
ATOM 889 C C . GLY A 1 111 ? 3.305 -9.701 -16.858 1.00 96.75 111 GLY A C 1
ATOM 890 O O . GLY A 1 111 ? 2.563 -9.447 -15.907 1.00 96.75 111 GLY A O 1
ATOM 891 N N . ALA A 1 112 ? 4.335 -10.543 -16.758 1.00 96.75 112 ALA A N 1
ATOM 892 C CA . ALA A 1 112 ? 4.547 -11.385 -15.590 1.00 96.75 112 ALA A CA 1
ATOM 893 C C . ALA A 1 112 ? 4.910 -10.601 -14.317 1.00 96.75 112 ALA A C 1
ATOM 895 O O . ALA A 1 112 ? 4.638 -11.094 -13.220 1.00 96.75 112 ALA A O 1
ATOM 896 N N . ILE A 1 113 ? 5.537 -9.415 -14.399 1.00 95.19 113 ILE A N 1
ATOM 897 C CA . ILE A 1 113 ? 5.727 -8.578 -13.199 1.00 95.19 113 ILE A CA 1
ATOM 898 C C . ILE A 1 113 ? 4.428 -7.891 -12.772 1.00 95.19 113 ILE A C 1
ATOM 900 O O . ILE A 1 113 ? 4.139 -7.871 -11.577 1.00 95.19 113 ILE A O 1
ATOM 904 N N . MET A 1 114 ? 3.623 -7.384 -13.711 1.00 96.38 114 MET A N 1
ATOM 905 C CA . MET A 1 114 ? 2.374 -6.703 -13.364 1.00 96.38 114 MET A CA 1
ATOM 906 C C . MET A 1 114 ? 1.335 -7.673 -12.795 1.00 96.38 114 MET A C 1
ATOM 908 O O . MET A 1 114 ? 0.683 -7.348 -11.806 1.00 96.38 114 MET A O 1
ATOM 912 N N . GLU A 1 115 ? 1.248 -8.899 -13.317 1.00 96.50 115 GLU A N 1
ATOM 913 C CA . GLU A 1 115 ? 0.454 -9.968 -12.696 1.00 96.50 115 GLU A CA 1
ATOM 914 C C . GLU A 1 115 ? 0.909 -10.266 -11.259 1.00 96.50 115 GLU A C 1
ATOM 916 O O . GLU A 1 115 ? 0.075 -10.348 -10.362 1.00 96.50 115 GLU A O 1
ATOM 921 N N . LYS A 1 116 ? 2.224 -10.352 -11.001 1.00 96.12 116 LYS A N 1
ATOM 922 C CA . LYS A 1 116 ? 2.771 -10.582 -9.647 1.00 96.12 116 LYS A CA 1
ATOM 923 C C . LYS A 1 116 ? 2.500 -9.435 -8.674 1.00 96.12 116 LYS A C 1
ATOM 925 O O . LYS A 1 116 ? 2.389 -9.693 -7.479 1.00 96.12 116 LYS A O 1
ATOM 930 N N . ILE A 1 117 ? 2.446 -8.192 -9.153 1.00 95.38 117 ILE A N 1
ATOM 931 C CA . ILE A 1 117 ? 2.144 -7.010 -8.329 1.00 95.38 117 ILE A CA 1
ATOM 932 C C . ILE A 1 117 ? 0.664 -6.987 -7.925 1.00 95.38 117 ILE A C 1
ATOM 934 O O . ILE A 1 117 ? 0.360 -6.675 -6.777 1.00 95.38 117 ILE A O 1
ATOM 938 N N . ARG A 1 118 ? -0.234 -7.406 -8.825 1.00 94.56 118 ARG A N 1
ATOM 939 C CA . ARG A 1 118 ? -1.684 -7.511 -8.579 1.00 94.56 118 ARG A CA 1
ATOM 940 C C . ARG A 1 118 ? -2.089 -8.612 -7.598 1.00 94.56 118 ARG A C 1
ATOM 942 O O . ARG A 1 118 ? -3.240 -8.632 -7.172 1.00 94.56 118 ARG A O 1
ATOM 949 N N . VAL A 1 119 ? -1.190 -9.537 -7.249 1.00 94.38 119 VAL A N 1
ATOM 950 C CA . VAL A 1 119 ? -1.497 -10.606 -6.287 1.00 94.38 119 VAL A CA 1
ATOM 951 C C . VAL A 1 119 ? -1.800 -9.986 -4.910 1.00 94.38 119 VAL A C 1
ATOM 953 O O . VAL A 1 119 ? -0.940 -9.284 -4.366 1.00 94.38 119 VAL A O 1
ATOM 956 N N . PRO A 1 120 ? -2.989 -10.240 -4.328 1.00 92.75 120 PRO A N 1
ATOM 957 C CA . PRO A 1 120 ? -3.360 -9.712 -3.019 1.00 92.75 120 PRO A CA 1
ATOM 958 C C . PRO A 1 120 ? -2.509 -10.332 -1.895 1.00 92.75 120 PRO A C 1
ATOM 960 O O . PRO A 1 120 ? -1.954 -11.423 -2.065 1.00 92.75 120 PRO A O 1
ATOM 963 N N . PRO A 1 121 ? -2.414 -9.678 -0.724 1.00 93.56 121 PRO A N 1
ATOM 964 C CA . PRO A 1 121 ? -1.714 -10.240 0.423 1.00 93.56 121 PRO A CA 1
ATOM 965 C C . PRO A 1 121 ? -2.416 -11.510 0.922 1.00 93.56 121 PRO A C 1
ATOM 967 O O . PRO A 1 121 ? -3.638 -11.555 1.064 1.00 93.56 121 PRO A O 1
ATOM 970 N N . ALA A 1 122 ? -1.634 -12.548 1.227 1.00 91.69 122 ALA A N 1
ATOM 971 C CA . ALA A 1 122 ? -2.139 -13.808 1.772 1.00 91.69 122 ALA A CA 1
ATOM 972 C C . ALA A 1 122 ? -2.444 -13.673 3.278 1.00 91.69 122 ALA A C 1
ATOM 974 O O . ALA A 1 122 ? -1.674 -14.131 4.127 1.00 91.69 122 ALA A O 1
ATOM 975 N N . LEU A 1 123 ? -3.545 -12.990 3.597 1.00 91.25 123 LEU A N 1
ATOM 976 C CA . LEU A 1 123 ? -4.032 -12.794 4.963 1.00 91.25 123 LEU A CA 1
ATOM 977 C C . LEU A 1 123 ? -4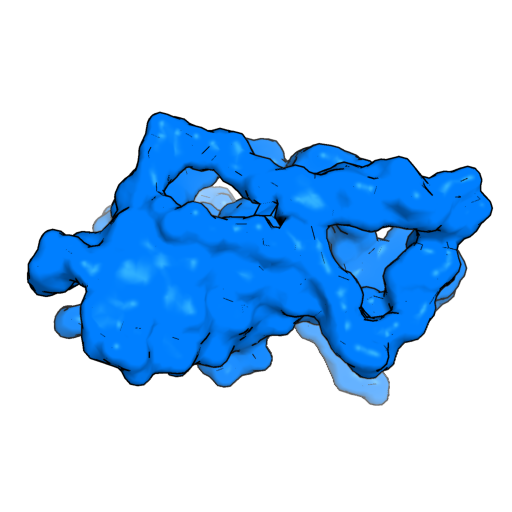.694 -14.069 5.522 1.00 91.25 123 LEU A C 1
ATOM 979 O O . LEU A 1 123 ? -5.282 -14.837 4.758 1.00 91.25 123 LEU A O 1
ATOM 983 N N . PRO A 1 124 ? -4.631 -14.304 6.849 1.00 82.38 124 PRO A N 1
ATOM 984 C CA . PRO A 1 124 ? -5.261 -15.467 7.479 1.00 82.38 124 PRO A CA 1
ATOM 985 C C . PRO A 1 124 ? -6.794 -15.360 7.571 1.00 82.38 124 PRO A C 1
ATOM 987 O O . PRO A 1 124 ? -7.464 -16.378 7.720 1.00 82.38 124 PRO A O 1
ATOM 990 N N . ASP A 1 125 ? -7.339 -14.143 7.512 1.00 91.38 125 ASP A N 1
ATOM 991 C CA . ASP A 1 125 ? -8.767 -13.830 7.601 1.00 91.38 125 ASP A CA 1
ATOM 992 C C . ASP A 1 125 ? -9.066 -12.479 6.911 1.00 91.38 125 ASP A C 1
ATOM 994 O O . ASP A 1 125 ? -8.155 -11.704 6.618 1.00 91.38 125 ASP A O 1
ATOM 998 N N . SER A 1 126 ? -10.349 -12.206 6.655 1.00 91.38 126 SER A N 1
ATOM 999 C CA . SER A 1 126 ? -10.857 -10.955 6.079 1.00 91.38 126 SER A CA 1
ATOM 1000 C C . SER A 1 126 ? -11.122 -9.824 7.087 1.00 91.38 126 SER A C 1
ATOM 1002 O O . SER A 1 126 ? -11.471 -8.731 6.657 1.00 91.38 126 SER A O 1
ATOM 1004 N N . SER A 1 127 ? -10.984 -10.015 8.403 1.00 94.12 127 SER A N 1
ATOM 1005 C CA . SER A 1 127 ? -11.103 -8.907 9.365 1.00 94.12 127 SER A CA 1
ATOM 1006 C C . SER A 1 127 ? -9.887 -7.976 9.317 1.00 94.12 127 SER A C 1
ATOM 1008 O O . SER A 1 127 ? -8.744 -8.436 9.362 1.00 94.12 127 SER A O 1
ATOM 1010 N N . LEU A 1 128 ? -10.118 -6.657 9.328 1.00 94.81 128 LEU A N 1
ATOM 1011 C CA . LEU A 1 128 ? -9.046 -5.667 9.463 1.00 94.81 128 LEU A CA 1
ATOM 1012 C C . LEU A 1 128 ? -8.241 -5.889 10.753 1.00 94.81 128 LEU A C 1
ATOM 1014 O O . LEU A 1 128 ? -7.019 -5.836 10.706 1.00 94.81 128 LEU A O 1
ATOM 1018 N N . ALA A 1 129 ? -8.880 -6.245 11.873 1.00 91.25 129 ALA A N 1
ATOM 1019 C CA . ALA A 1 129 ? -8.193 -6.503 13.146 1.00 91.25 129 ALA A CA 1
ATOM 1020 C C . ALA A 1 129 ? -7.125 -7.616 13.050 1.00 91.25 129 ALA A C 1
ATOM 1022 O O . ALA A 1 129 ? -6.134 -7.616 13.782 1.00 91.25 129 ALA A O 1
ATOM 1023 N N . LYS A 1 130 ? -7.282 -8.555 12.107 1.00 90.69 130 LYS A N 1
ATOM 1024 C CA . LYS A 1 130 ? -6.358 -9.678 11.902 1.00 90.69 130 LYS A CA 1
ATOM 1025 C C . LYS A 1 130 ? -5.080 -9.321 11.139 1.00 90.69 130 LYS A C 1
ATOM 1027 O O . LYS A 1 130 ? -4.160 -10.137 11.102 1.00 90.69 130 LYS A O 1
ATOM 1032 N N . VAL A 1 131 ? -4.945 -8.100 10.612 1.00 92.81 131 VAL A N 1
ATOM 1033 C CA . VAL A 1 131 ? -3.707 -7.666 9.928 1.00 92.81 131 VAL A CA 1
ATOM 1034 C C . VAL A 1 131 ? -2.515 -7.496 10.879 1.00 92.81 131 VAL A C 1
ATOM 1036 O O . VAL A 1 131 ? -1.373 -7.501 10.423 1.00 92.81 131 VAL A O 1
ATOM 1039 N N . LEU A 1 132 ? -2.752 -7.386 12.193 1.00 92.56 132 LEU A N 1
ATOM 1040 C CA . LEU A 1 132 ? -1.685 -7.337 13.203 1.00 92.56 132 LEU A CA 1
ATOM 1041 C C . LEU A 1 132 ? -1.072 -8.722 13.476 1.00 92.56 132 LEU A C 1
ATOM 1043 O O . LEU A 1 132 ? 0.104 -8.824 13.814 1.00 92.56 132 LEU A O 1
ATOM 1047 N N . GLU A 1 133 ? -1.839 -9.796 13.255 1.00 92.25 133 GLU A N 1
ATOM 1048 C CA . GLU A 1 133 ? -1.364 -11.186 13.344 1.00 92.25 133 GLU A CA 1
ATOM 1049 C C . GLU A 1 133 ? -0.590 -11.614 12.080 1.00 92.25 133 GLU A C 1
ATOM 1051 O O . GLU A 1 133 ? 0.173 -12.585 12.102 1.00 92.25 133 GLU A O 1
ATOM 1056 N N . TRP A 1 134 ? -0.743 -10.885 10.968 1.00 93.38 134 TRP A N 1
ATOM 1057 C CA . TRP A 1 134 ? -0.039 -11.162 9.718 1.00 93.38 134 TRP A CA 1
ATOM 1058 C C . TRP A 1 134 ? 1.400 -10.625 9.749 1.00 93.38 134 TRP A C 1
ATOM 1060 O O . TRP A 1 134 ? 1.658 -9.424 9.660 1.00 93.38 134 TRP A O 1
ATOM 1070 N N . ASN A 1 135 ? 2.362 -11.546 9.857 1.00 90.94 135 ASN A N 1
ATOM 1071 C CA . ASN A 1 135 ? 3.782 -11.246 10.044 1.00 90.94 135 ASN A CA 1
ATOM 1072 C C . ASN A 1 135 ? 4.653 -11.735 8.862 1.00 90.94 135 ASN A C 1
ATOM 1074 O O . ASN A 1 135 ? 5.420 -12.688 9.023 1.00 90.94 135 ASN A O 1
ATOM 1078 N N . PRO A 1 136 ? 4.557 -11.125 7.662 1.00 91.62 136 PRO A N 1
ATOM 1079 C CA . PRO A 1 136 ? 5.412 -11.484 6.534 1.00 91.62 136 PRO A CA 1
ATOM 1080 C C . PRO A 1 136 ? 6.870 -11.035 6.755 1.00 91.62 136 PRO A C 1
ATOM 1082 O O . PRO A 1 136 ? 7.110 -10.086 7.512 1.00 91.62 136 PRO A O 1
ATOM 1085 N N . PRO A 1 137 ? 7.855 -11.651 6.068 1.00 89.19 137 PRO A N 1
ATOM 1086 C CA . PRO A 1 137 ? 9.259 -11.257 6.165 1.00 89.19 137 PRO A CA 1
ATOM 1087 C C . PRO A 1 137 ? 9.487 -9.772 5.854 1.00 89.19 137 PRO A C 1
ATOM 1089 O O . PRO A 1 137 ? 8.979 -9.244 4.865 1.00 89.19 137 PRO A O 1
ATOM 1092 N N . VAL A 1 138 ? 10.300 -9.105 6.676 1.00 88.50 138 VAL A N 1
ATOM 1093 C CA . VAL A 1 138 ? 10.701 -7.707 6.455 1.00 88.50 138 VAL A CA 1
ATOM 1094 C C . VAL A 1 138 ? 11.567 -7.606 5.196 1.00 88.50 138 VAL A C 1
ATOM 1096 O O . VAL A 1 138 ? 12.498 -8.388 5.004 1.00 88.50 138 VAL A O 1
ATOM 1099 N N . SER A 1 139 ? 11.265 -6.640 4.326 1.00 87.44 139 SER A N 1
ATOM 1100 C CA . SER A 1 139 ? 12.010 -6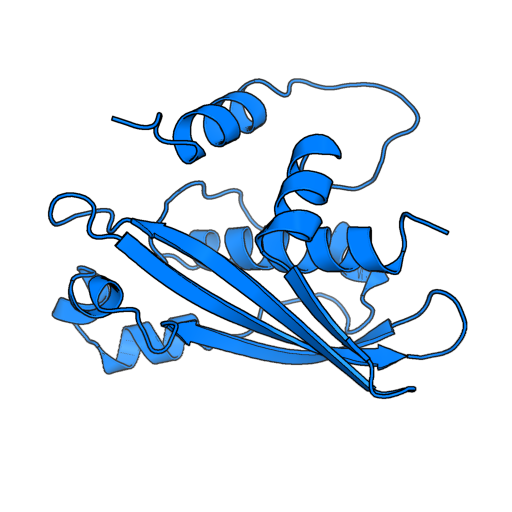.411 3.086 1.00 87.44 139 SER A CA 1
ATOM 1101 C C . SER A 1 139 ? 12.025 -4.917 2.730 1.00 87.44 139 SER A C 1
ATOM 1103 O O . SER A 1 139 ? 11.120 -4.450 2.037 1.00 87.44 139 SER A O 1
ATOM 1105 N N . PRO A 1 140 ? 13.057 -4.161 3.156 1.00 76.69 140 PRO A N 1
ATOM 1106 C CA . PRO A 1 140 ? 13.152 -2.709 2.957 1.00 76.69 140 PRO A CA 1
ATOM 1107 C C . PRO A 1 140 ? 13.532 -2.300 1.518 1.00 76.69 140 PRO A C 1
ATOM 1109 O O . PRO A 1 140 ? 13.941 -1.172 1.261 1.00 76.69 140 PRO A O 1
ATOM 1112 N N . ALA A 1 141 ? 13.455 -3.217 0.549 1.00 76.81 141 ALA A N 1
ATOM 1113 C CA . ALA A 1 141 ? 13.779 -2.910 -0.839 1.00 76.81 141 ALA A CA 1
ATOM 1114 C C . ALA A 1 141 ? 12.689 -2.020 -1.460 1.00 76.81 141 ALA A C 1
ATOM 1116 O O . ALA A 1 141 ? 11.508 -2.367 -1.419 1.00 76.81 141 ALA A O 1
ATOM 1117 N N . GLY A 1 142 ? 13.077 -0.909 -2.098 1.00 71.88 142 GLY A N 1
ATOM 1118 C CA . GLY A 1 142 ? 12.135 0.004 -2.762 1.00 71.88 142 GLY A CA 1
ATOM 1119 C C . GLY A 1 142 ? 11.334 -0.652 -3.896 1.00 71.88 142 GLY A C 1
ATOM 1120 O O . GLY A 1 142 ? 10.146 -0.381 -4.053 1.00 71.88 142 GLY A O 1
ATOM 1121 N N . CYS A 1 143 ? 11.945 -1.580 -4.638 1.00 78.00 143 CYS A N 1
ATOM 1122 C CA . CYS A 1 143 ? 11.306 -2.279 -5.753 1.00 78.00 143 CYS A CA 1
ATOM 1123 C C . CYS A 1 143 ? 10.308 -3.385 -5.323 1.00 78.00 143 CYS A C 1
ATOM 1125 O O . CYS A 1 143 ? 10.262 -3.830 -4.174 1.00 78.00 143 CYS A O 1
ATOM 1127 N N . LEU A 1 144 ? 9.480 -3.837 -6.275 1.00 87.94 144 LEU A N 1
ATOM 1128 C CA . LEU A 1 144 ? 8.368 -4.787 -6.070 1.00 87.94 144 LEU A CA 1
ATOM 1129 C C . LEU A 1 144 ? 8.647 -6.218 -6.571 1.00 87.94 144 LEU A C 1
ATOM 1131 O O . LEU A 1 144 ? 7.744 -7.050 -6.626 1.00 87.94 144 LEU A O 1
ATOM 1135 N N . CYS A 1 145 ? 9.887 -6.517 -6.966 1.00 87.38 145 CYS A N 1
ATOM 1136 C CA . CYS A 1 145 ? 10.222 -7.738 -7.704 1.00 87.38 145 CYS A CA 1
ATOM 1137 C C . CYS A 1 145 ? 10.038 -9.028 -6.877 1.00 87.38 145 CYS A C 1
ATOM 1139 O O . CYS A 1 145 ? 9.477 -10.009 -7.371 1.00 87.38 145 CYS A O 1
ATOM 1141 N N . ALA A 1 146 ? 10.479 -9.032 -5.615 1.00 90.31 146 ALA A N 1
ATOM 1142 C CA . ALA A 1 146 ? 10.364 -10.184 -4.718 1.00 90.31 146 ALA A CA 1
ATOM 1143 C C . ALA A 1 146 ? 9.022 -10.198 -3.967 1.00 90.31 146 ALA A C 1
ATOM 1145 O O . ALA A 1 146 ? 8.478 -9.143 -3.647 1.00 90.31 146 ALA A O 1
ATOM 1146 N N . GLN A 1 147 ? 8.514 -11.396 -3.644 1.00 93.06 147 GLN A N 1
ATOM 1147 C CA . GLN A 1 147 ? 7.263 -11.558 -2.887 1.00 93.06 147 GLN A CA 1
ATOM 1148 C C . GLN A 1 147 ? 7.341 -10.868 -1.520 1.00 93.06 147 GLN A C 1
ATOM 1150 O O . GLN A 1 147 ? 6.482 -10.053 -1.213 1.00 93.06 147 GLN A O 1
ATOM 1155 N N . SER A 1 148 ? 8.429 -11.069 -0.769 1.00 92.50 148 SER A N 1
ATOM 1156 C CA . SER A 1 148 ? 8.646 -10.400 0.521 1.00 92.50 148 SER A CA 1
ATOM 1157 C C . SER A 1 148 ? 8.643 -8.871 0.418 1.00 92.50 148 SER A C 1
ATOM 1159 O O . SER A 1 148 ? 8.161 -8.199 1.323 1.00 92.50 148 SER A O 1
ATOM 1161 N N . SER A 1 149 ? 9.117 -8.297 -0.693 1.00 91.50 149 SER A N 1
ATOM 1162 C CA . SER A 1 149 ? 9.077 -6.846 -0.928 1.00 91.50 149 SER A CA 1
ATOM 1163 C C . SER A 1 149 ? 7.676 -6.321 -1.254 1.00 91.50 149 SER A C 1
ATOM 1165 O O . SER A 1 149 ? 7.435 -5.131 -1.052 1.00 91.50 149 SER A O 1
ATOM 1167 N N . ARG A 1 150 ? 6.764 -7.175 -1.744 1.00 94.56 150 ARG A N 1
ATOM 1168 C CA . ARG A 1 150 ? 5.330 -6.866 -1.894 1.00 94.56 150 ARG A CA 1
ATOM 1169 C C . ARG A 1 150 ? 4.600 -7.046 -0.568 1.00 94.56 150 ARG A C 1
ATOM 1171 O O . ARG A 1 150 ? 3.928 -6.120 -0.130 1.00 94.56 150 ARG A O 1
ATOM 1178 N N . ASP A 1 151 ? 4.808 -8.172 0.113 1.00 95.25 151 ASP A N 1
ATOM 1179 C CA . ASP A 1 151 ? 4.177 -8.464 1.405 1.00 95.25 151 ASP A CA 1
ATOM 1180 C C . ASP A 1 151 ? 4.542 -7.414 2.465 1.00 95.25 151 ASP A C 1
ATOM 1182 O O . ASP A 1 151 ? 3.681 -6.951 3.207 1.00 95.25 151 ASP A O 1
ATOM 1186 N N . HIS A 1 152 ? 5.804 -6.970 2.504 1.00 93.62 152 HIS A N 1
ATOM 1187 C CA . HIS A 1 152 ? 6.245 -5.914 3.417 1.00 93.62 152 HIS A CA 1
ATOM 1188 C C . HIS A 1 152 ? 5.542 -4.571 3.153 1.00 93.62 152 HIS A C 1
ATOM 1190 O O . HIS A 1 152 ? 5.178 -3.880 4.101 1.00 93.62 152 HIS A O 1
ATOM 1196 N N . LYS A 1 153 ? 5.288 -4.217 1.885 1.00 94.81 153 LYS A N 1
ATOM 1197 C CA . LYS A 1 153 ? 4.547 -2.993 1.532 1.00 94.81 153 LYS A CA 1
ATOM 1198 C C . LYS A 1 153 ? 3.057 -3.131 1.831 1.00 94.81 153 LYS A C 1
ATOM 1200 O O . LYS A 1 153 ? 2.483 -2.224 2.420 1.00 94.81 153 LYS A O 1
ATOM 1205 N N . TRP A 1 154 ? 2.455 -4.287 1.555 1.00 96.81 154 TRP A N 1
ATOM 1206 C CA . TRP A 1 154 ? 1.097 -4.589 2.015 1.00 96.81 154 TRP A CA 1
ATOM 1207 C C . TRP A 1 154 ? 0.975 -4.516 3.544 1.00 96.81 154 TRP A C 1
ATOM 1209 O O . TRP A 1 154 ? -0.023 -4.009 4.045 1.00 96.81 154 TRP A O 1
ATOM 1219 N N . ARG A 1 155 ? 1.998 -4.933 4.304 1.00 96.12 155 ARG A N 1
ATOM 1220 C CA . ARG A 1 155 ? 2.018 -4.801 5.772 1.00 96.12 155 ARG A CA 1
ATOM 1221 C C . ARG A 1 155 ? 2.011 -3.334 6.209 1.00 96.12 155 ARG A C 1
ATOM 1223 O O . ARG A 1 155 ? 1.283 -3.002 7.136 1.00 96.12 155 ARG A O 1
ATOM 1230 N N . ILE A 1 156 ? 2.770 -2.466 5.531 1.00 96.06 156 ILE A N 1
ATOM 1231 C CA . ILE A 1 156 ? 2.738 -1.006 5.746 1.00 96.06 156 ILE A CA 1
ATOM 1232 C C . ILE A 1 156 ? 1.323 -0.463 5.499 1.00 96.06 156 ILE A C 1
ATOM 1234 O O . ILE A 1 156 ? 0.758 0.184 6.380 1.00 96.06 156 ILE A O 1
ATOM 1238 N N . VAL A 1 157 ? 0.736 -0.766 4.334 1.00 97.50 157 VAL A N 1
ATOM 1239 C CA . VAL A 1 157 ? -0.610 -0.309 3.936 1.00 97.50 157 VAL A CA 1
ATOM 1240 C C . VAL A 1 157 ? -1.656 -0.723 4.972 1.00 97.50 157 VAL A C 1
ATOM 1242 O O . VAL A 1 157 ? -2.375 0.121 5.502 1.00 97.50 157 VAL A O 1
ATOM 1245 N N . LEU A 1 158 ? -1.710 -2.014 5.306 1.00 97.25 158 LEU A N 1
ATOM 1246 C CA . LEU A 1 158 ? -2.739 -2.576 6.179 1.00 97.25 158 LEU A CA 1
ATOM 1247 C C . LEU A 1 158 ? -2.589 -2.141 7.638 1.00 97.25 158 LEU A C 1
ATOM 1249 O O . LEU A 1 158 ? -3.595 -1.873 8.290 1.00 97.25 158 LEU A O 1
ATOM 1253 N N . GLN A 1 159 ? -1.361 -2.022 8.154 1.00 96.50 159 GLN A N 1
ATOM 1254 C CA . GLN A 1 159 ? -1.151 -1.521 9.514 1.00 96.50 159 GLN A CA 1
ATOM 1255 C C . GLN A 1 159 ? -1.406 -0.012 9.620 1.00 96.50 159 GLN A C 1
ATOM 1257 O O . GLN A 1 159 ? -1.964 0.418 10.623 1.00 96.50 159 GLN A O 1
ATOM 1262 N N . THR A 1 160 ? -1.107 0.781 8.583 1.00 97.38 160 THR A N 1
ATOM 1263 C CA . THR A 1 160 ? -1.489 2.209 8.546 1.00 97.38 160 THR A CA 1
ATOM 1264 C C . THR A 1 160 ? -3.008 2.377 8.487 1.00 97.38 160 THR A C 1
ATOM 1266 O O . THR A 1 160 ? -3.563 3.219 9.189 1.00 97.38 160 THR A O 1
ATOM 1269 N N . LEU A 1 161 ? -3.696 1.551 7.693 1.00 96.88 161 LEU A N 1
ATOM 1270 C CA . LEU A 1 161 ? -5.154 1.556 7.593 1.00 96.88 161 LEU A CA 1
ATOM 1271 C C . LEU A 1 161 ? -5.824 1.148 8.912 1.00 96.88 161 LEU A C 1
ATOM 1273 O O . LEU A 1 161 ? -6.724 1.841 9.377 1.00 96.88 161 LEU A O 1
ATOM 1277 N N . HIS A 1 162 ? -5.342 0.078 9.553 1.00 95.94 162 HIS A N 1
ATOM 1278 C CA . HIS A 1 162 ? -5.786 -0.321 10.891 1.00 95.94 162 HIS A CA 1
ATOM 1279 C C . HIS A 1 162 ? -5.557 0.805 11.910 1.00 95.94 162 HIS A C 1
ATOM 1281 O O . HIS A 1 162 ? -6.474 1.165 12.641 1.00 95.94 162 HIS A O 1
ATOM 1287 N N . TYR A 1 163 ? -4.366 1.410 11.926 1.00 95.25 163 TYR A N 1
ATOM 1288 C CA . TYR A 1 163 ? -4.048 2.534 12.809 1.00 95.25 163 TYR A CA 1
ATOM 1289 C C . TYR A 1 163 ? -5.001 3.719 12.605 1.00 95.25 163 TYR A C 1
ATOM 1291 O O . TYR A 1 163 ? -5.528 4.258 13.574 1.00 95.25 163 TYR A O 1
ATOM 1299 N N . SER A 1 164 ? -5.296 4.070 11.350 1.00 94.94 164 SER A N 1
ATOM 1300 C CA . SER A 1 164 ? -6.190 5.182 11.015 1.00 94.94 164 SER A CA 1
ATOM 1301 C C . SER A 1 164 ? -7.670 4.944 11.332 1.00 94.94 164 SER A C 1
ATOM 1303 O O . SER A 1 164 ? -8.405 5.926 11.407 1.00 94.94 164 SER A O 1
ATOM 1305 N N . LEU A 1 165 ? -8.118 3.689 11.448 1.00 93.56 165 LEU A N 1
ATOM 1306 C CA . LEU A 1 165 ? -9.532 3.337 11.649 1.00 93.56 165 LEU A CA 1
ATOM 1307 C C . LEU A 1 165 ? -9.855 2.781 13.045 1.00 93.56 165 LEU A C 1
ATOM 1309 O O . LEU A 1 165 ? -11.034 2.703 13.375 1.00 93.56 165 LEU A O 1
ATOM 1313 N N . LEU A 1 166 ? -8.849 2.339 13.813 1.00 90.12 166 LEU A N 1
ATOM 1314 C CA . LEU A 1 166 ? -9.026 1.550 15.047 1.00 90.12 166 LEU A CA 1
ATOM 1315 C C . LEU A 1 166 ? -8.052 1.911 16.189 1.00 90.12 166 LEU A C 1
ATOM 1317 O O . LEU A 1 166 ? -8.006 1.209 17.198 1.00 90.12 166 LEU A O 1
ATOM 1321 N N . SER A 1 167 ? -7.199 2.932 16.047 1.00 77.31 167 SER A N 1
ATOM 1322 C CA . SER A 1 167 ? -6.281 3.363 17.127 1.00 77.31 167 SER A CA 1
ATOM 1323 C C . SER A 1 167 ? -6.430 4.819 17.561 1.00 77.31 167 SER A C 1
ATOM 1325 O O . SER A 1 167 ? -5.778 5.220 18.521 1.00 77.31 167 SER A O 1
ATOM 1327 N N . GLU A 1 168 ? -7.323 5.573 16.925 1.00 56.59 168 GLU A N 1
ATOM 1328 C CA . GLU A 1 168 ? -7.805 6.864 17.418 1.00 56.59 168 GLU A CA 1
ATOM 1329 C C . GLU A 1 168 ? -9.336 6.841 17.501 1.00 56.59 168 GLU A C 1
ATOM 1331 O O . GLU A 1 168 ? -10.020 7.277 16.574 1.00 56.59 168 GLU A O 1
ATOM 1336 N N . SER A 1 169 ? -9.830 6.335 18.635 1.00 41.50 169 SER A N 1
ATOM 1337 C CA . SER A 1 169 ? -11.192 6.532 19.151 1.00 41.50 169 SER A CA 1
ATOM 1338 C C . SER A 1 169 ? -11.106 7.251 20.499 1.00 41.50 169 SER A C 1
ATOM 1340 O O . SER A 1 169 ? -10.231 6.851 21.304 1.00 41.50 169 SER A O 1
#

Foldseek 3Di:
DPPPVLVVLVVVLVPDDDDDPDDDLASGDPVLLVVQLVPFWDWDPPDQKIKIKGWDWFFAPDDPTHIFIKIKIWIWGDDPAQKIFTDDIAIDTDPPGPRVCVHPVCVVPVVVLRVLLGDDAPFPHRILVRLSVDDQDADSHRDDRDPSSSNNVNSSRSSSVSCVRHVPD

Radius of gyration: 16.21 Å; chains: 1; bounding box: 41×34×47 Å